Protein AF-A0A846ASU7-F1 (afdb_monomer_lite)

Foldseek 3Di:
DDDPPLDFDDDDDQDPLDPDDRDDPVVLCVDPLVVVVQVVLCVVLVQAALLHRVDRADDGDWDASACSQPVRDDRPRRIGGHHPVVNVVVVVVCCVVVDDPDDDPVVPPPDPCPPPPPDPPQDPVRVVVVVVVVVVSVVVSPCVCVVPVVVVVVVVVVVVVVVVVVVVVVD

Secondary structure (DSSP, 8-state):
----------S-S----TTS----HHHHHHSHHHHHHHHHHHHHTTTB-SSSTT-B--S--EEES--TTTTSPPBTTTEEE--HHHHHHHHHHHHHHH--S---GGGGSS---TT--------HHHHHHHHHHHHHHHHHTSTHHHH-HHHHHHHHHHHHHHHHHHHHTT-

pLDDT: mean 73.49, std 20.35, range [27.97, 96.12]

Sequence (171 aa):
MTTAKIIIYFLDRPVEIQGKPKVNYHTYIQSPEWKAKGKIFKKKVGNRCQVFPWIKLKTYAVHHCTYKNLGSEKWNIDCIVLSKTAHAIVHSWLVGSIYPIGVSEQDKKGRNTKFSLARPQMSKIQSIYTKFLSIIYVVYNHPIWYKYPNLFQRVFHFYARLVGLFLYLLR

Structure (mmCIF, N/CA/C/O backbone):
data_AF-A0A846ASU7-F1
#
_entry.id   AF-A0A846ASU7-F1
#
loop_
_atom_site.group_PDB
_atom_site.id
_atom_site.type_symbol
_atom_site.label_atom_id
_atom_site.label_alt_id
_atom_site.label_comp_id
_atom_site.label_asym_id
_atom_site.label_entity_id
_atom_site.label_seq_id
_atom_site.pdbx_PDB_ins_code
_atom_site.Cartn_x
_atom_site.Cartn_y
_atom_site.Cartn_z
_atom_site.occupancy
_atom_site.B_iso_or_equiv
_atom_site.auth_seq_id
_atom_site.auth_comp_id
_atom_site.auth_asym_id
_atom_site.auth_atom_id
_atom_site.pdbx_PDB_model_num
ATOM 1 N N . MET A 1 1 ? 17.898 -18.255 8.047 1.00 31.53 1 MET A N 1
ATOM 2 C CA . MET A 1 1 ? 16.750 -17.362 8.342 1.00 31.53 1 MET A CA 1
ATOM 3 C C . MET A 1 1 ? 16.949 -16.052 7.599 1.00 31.53 1 MET A C 1
ATOM 5 O O . MET A 1 1 ? 17.922 -15.365 7.869 1.00 31.53 1 MET A O 1
ATOM 9 N N . THR A 1 2 ? 16.090 -15.730 6.634 1.00 29.28 2 THR A N 1
ATOM 10 C CA . THR A 1 2 ? 16.271 -14.578 5.734 1.00 29.28 2 THR A CA 1
ATOM 11 C C . THR A 1 2 ? 15.599 -13.325 6.297 1.00 29.28 2 THR A C 1
ATOM 13 O O . THR A 1 2 ? 14.378 -13.274 6.426 1.00 29.28 2 THR A O 1
ATOM 16 N N . THR A 1 3 ? 16.383 -12.297 6.622 1.00 27.97 3 THR A N 1
ATOM 17 C CA . THR A 1 3 ? 15.871 -10.972 6.996 1.00 27.97 3 THR A CA 1
ATOM 18 C C . THR A 1 3 ? 15.259 -10.278 5.780 1.00 27.97 3 THR A C 1
ATOM 20 O O . THR A 1 3 ? 15.926 -10.062 4.767 1.00 27.97 3 THR A O 1
ATOM 23 N N . ALA A 1 4 ? 13.981 -9.905 5.875 1.00 29.47 4 ALA A N 1
ATOM 24 C CA . ALA A 1 4 ? 13.270 -9.199 4.813 1.00 29.47 4 ALA A CA 1
ATOM 25 C C . ALA A 1 4 ? 13.756 -7.741 4.702 1.00 29.47 4 ALA A C 1
ATOM 27 O O . ALA A 1 4 ? 13.188 -6.829 5.301 1.00 29.47 4 ALA A O 1
ATOM 28 N N . LYS A 1 5 ? 14.822 -7.514 3.925 1.00 33.03 5 LYS A N 1
ATOM 29 C CA . LYS A 1 5 ? 15.284 -6.170 3.555 1.00 33.03 5 LYS A CA 1
ATOM 30 C C . LYS A 1 5 ? 14.259 -5.508 2.626 1.00 33.03 5 LYS A C 1
ATOM 32 O O . LYS A 1 5 ? 14.294 -5.715 1.414 1.00 33.03 5 LYS A O 1
ATOM 37 N N . ILE A 1 6 ? 13.367 -4.690 3.184 1.00 33.94 6 ILE A N 1
ATOM 38 C CA . ILE A 1 6 ? 12.503 -3.793 2.403 1.00 33.94 6 ILE A CA 1
ATOM 39 C C . ILE A 1 6 ? 13.369 -2.631 1.901 1.00 33.94 6 ILE A C 1
ATOM 41 O O . ILE A 1 6 ? 13.517 -1.613 2.572 1.00 33.94 6 ILE A O 1
ATOM 45 N N . ILE A 1 7 ? 13.979 -2.804 0.726 1.00 39.31 7 ILE A N 1
ATOM 46 C CA . ILE A 1 7 ? 14.685 -1.730 0.018 1.00 39.31 7 ILE A CA 1
ATOM 47 C C . ILE A 1 7 ? 13.717 -1.127 -1.001 1.00 39.31 7 ILE A C 1
ATOM 49 O O . ILE A 1 7 ? 13.379 -1.767 -2.000 1.00 39.31 7 ILE A O 1
ATOM 53 N N . ILE A 1 8 ? 13.257 0.093 -0.727 1.00 42.00 8 ILE A N 1
ATOM 54 C CA . ILE A 1 8 ? 12.342 0.838 -1.596 1.00 42.00 8 ILE A CA 1
ATOM 55 C C . ILE A 1 8 ? 13.178 1.621 -2.617 1.00 42.00 8 ILE A C 1
ATOM 57 O O . ILE A 1 8 ? 13.993 2.457 -2.237 1.00 42.00 8 ILE A O 1
ATOM 61 N N . TYR A 1 9 ? 12.965 1.356 -3.906 1.00 37.34 9 TYR A N 1
ATOM 62 C CA . TYR A 1 9 ? 13.618 2.038 -5.032 1.00 37.34 9 TYR A CA 1
ATOM 63 C C . TYR A 1 9 ? 12.542 2.590 -5.971 1.00 37.34 9 TYR A C 1
ATOM 65 O O . TYR A 1 9 ? 11.934 1.762 -6.634 1.00 37.34 9 TYR A O 1
ATOM 73 N N . PHE A 1 10 ? 12.326 3.910 -6.064 1.00 46.78 10 PHE A N 1
ATOM 74 C CA . PHE A 1 10 ? 11.516 4.599 -7.100 1.00 46.78 10 PHE A CA 1
ATOM 75 C C . PHE A 1 10 ? 11.943 6.082 -7.175 1.00 46.78 10 PHE A C 1
ATOM 77 O O . PHE A 1 10 ? 12.286 6.636 -6.136 1.00 46.78 10 PHE A O 1
ATOM 84 N N . LEU A 1 11 ? 11.970 6.808 -8.301 1.00 44.66 11 LEU A N 1
ATOM 85 C CA . LEU A 1 11 ? 11.557 6.562 -9.701 1.00 44.66 11 LEU A CA 1
ATOM 86 C C . LEU A 1 11 ? 12.810 6.558 -10.647 1.00 44.66 11 LEU A C 1
ATOM 88 O O . LEU A 1 11 ? 13.922 6.428 -10.145 1.00 44.66 11 LEU A O 1
ATOM 92 N N . ASP A 1 12 ? 12.800 6.646 -11.990 1.00 37.34 12 ASP A N 1
ATOM 93 C CA . ASP A 1 12 ? 11.712 6.737 -12.999 1.00 37.34 12 ASP A CA 1
ATOM 94 C C . ASP A 1 12 ? 12.059 6.072 -14.363 1.00 37.34 12 ASP A C 1
ATOM 96 O O . ASP A 1 12 ? 11.429 6.329 -15.385 1.00 37.34 12 ASP A O 1
ATOM 100 N N . ARG A 1 13 ? 13.112 5.240 -14.432 1.00 42.66 13 ARG A N 1
ATOM 101 C CA . ARG A 1 13 ? 13.546 4.598 -15.694 1.00 42.66 13 ARG A CA 1
ATOM 102 C C . ARG A 1 13 ? 12.652 3.407 -16.076 1.00 42.66 13 ARG A C 1
ATOM 104 O O . ARG A 1 13 ? 12.163 2.722 -15.174 1.00 42.66 13 ARG A O 1
ATOM 111 N N . PRO A 1 14 ? 12.499 3.081 -17.381 1.00 43.94 14 PRO A N 1
ATOM 112 C CA . PRO A 1 14 ? 11.902 1.814 -17.792 1.00 43.94 14 PRO A CA 1
ATOM 113 C C . PRO A 1 14 ? 12.693 0.670 -17.154 1.00 43.94 14 PRO A C 1
ATOM 115 O O . PRO A 1 14 ? 13.895 0.532 -17.383 1.00 43.94 14 PRO A O 1
ATOM 118 N N . VAL A 1 15 ? 12.028 -0.127 -16.317 1.00 50.88 15 VAL A N 1
ATOM 119 C CA . VAL A 1 15 ? 12.672 -1.243 -15.624 1.00 50.88 15 VAL A CA 1
ATOM 120 C C . VAL A 1 15 ? 12.954 -2.331 -16.655 1.00 50.88 15 VAL A C 1
ATOM 122 O O . VAL A 1 15 ? 12.049 -3.049 -17.077 1.00 50.88 15 VAL A O 1
ATOM 125 N N . GLU A 1 16 ? 14.215 -2.458 -17.065 1.00 48.78 16 GLU A N 1
ATOM 126 C CA . GLU A 1 16 ? 14.682 -3.627 -17.807 1.00 48.78 16 GLU A CA 1
ATOM 127 C C . GLU A 1 16 ? 14.701 -4.842 -16.883 1.00 48.78 16 GLU A C 1
ATOM 129 O O . GLU A 1 16 ? 15.681 -5.154 -16.208 1.00 48.78 16 GLU A O 1
ATOM 134 N N . ILE A 1 17 ? 13.563 -5.532 -16.851 1.00 55.25 17 ILE A N 1
ATOM 135 C CA . ILE A 1 17 ? 13.450 -6.866 -16.281 1.00 55.25 17 ILE A CA 1
ATOM 136 C C . ILE A 1 17 ? 14.119 -7.815 -17.280 1.00 55.25 17 ILE A C 1
ATOM 138 O O . ILE A 1 17 ? 13.533 -8.142 -18.313 1.00 55.25 17 ILE A O 1
ATOM 142 N N . GLN A 1 18 ? 15.358 -8.226 -16.993 1.00 47.41 18 GLN A N 1
ATOM 143 C CA . GLN A 1 18 ? 16.104 -9.166 -17.837 1.00 47.41 18 GLN A CA 1
ATOM 144 C C . GLN A 1 18 ? 15.243 -10.400 -18.159 1.00 47.41 18 GLN A C 1
ATOM 146 O O . GLN A 1 18 ? 14.720 -11.056 -17.259 1.00 47.41 18 GLN A O 1
ATOM 151 N N . GLY A 1 19 ? 15.069 -10.690 -19.452 1.00 59.88 19 GLY A N 1
ATOM 152 C CA . GLY A 1 19 ? 14.313 -11.851 -19.932 1.00 59.88 19 GLY A CA 1
ATOM 153 C C . GLY A 1 19 ? 12.783 -11.715 -19.976 1.00 59.88 19 GLY A C 1
ATOM 154 O O . GLY A 1 19 ? 12.122 -12.697 -20.300 1.00 59.88 19 GLY A O 1
ATOM 155 N N . LYS A 1 20 ? 12.190 -10.542 -19.695 1.00 59.62 20 LYS A N 1
ATOM 156 C CA . LYS A 1 20 ? 10.753 -10.292 -19.943 1.00 59.62 20 LYS A CA 1
ATOM 157 C C . LYS A 1 20 ? 10.533 -9.199 -20.997 1.00 59.62 20 LYS A C 1
ATOM 159 O O . LYS A 1 20 ? 11.301 -8.238 -21.034 1.00 59.62 20 LYS A O 1
ATOM 164 N N . PRO A 1 21 ? 9.473 -9.291 -21.827 1.00 65.56 21 PRO A N 1
ATOM 165 C CA . PRO A 1 21 ? 9.093 -8.193 -22.712 1.00 65.56 21 PRO A CA 1
ATOM 166 C C . PRO A 1 21 ? 8.812 -6.925 -21.891 1.00 65.56 21 PRO A C 1
ATOM 168 O O . PRO A 1 21 ? 8.194 -6.990 -20.826 1.00 65.56 21 PRO A O 1
ATOM 171 N N . LYS A 1 22 ? 9.270 -5.765 -22.383 1.00 74.06 22 LYS A N 1
ATOM 172 C CA . LYS A 1 22 ? 9.091 -4.463 -21.719 1.00 74.06 22 LYS A CA 1
ATOM 173 C C . LYS A 1 22 ? 7.605 -4.096 -21.645 1.00 74.06 22 LYS A C 1
ATOM 175 O O . LYS A 1 22 ? 7.045 -3.529 -22.579 1.00 74.06 22 LYS A O 1
ATOM 180 N N . VAL A 1 23 ? 6.975 -4.390 -20.511 1.00 80.69 23 VAL A N 1
ATOM 181 C CA . VAL A 1 23 ? 5.609 -3.950 -20.205 1.00 80.69 23 VAL A CA 1
ATOM 182 C C . VAL A 1 23 ? 5.605 -2.429 -20.034 1.00 80.69 23 VAL A C 1
ATOM 184 O O . VAL A 1 23 ? 6.242 -1.901 -19.123 1.00 80.69 23 VAL A O 1
ATOM 187 N N . ASN A 1 24 ? 4.874 -1.710 -20.891 1.00 87.81 24 ASN A N 1
ATOM 188 C CA . ASN A 1 24 ? 4.666 -0.273 -20.712 1.00 87.81 24 ASN A CA 1
ATOM 189 C C . ASN A 1 24 ? 3.823 -0.036 -19.449 1.00 87.81 24 ASN A C 1
ATOM 191 O O . ASN A 1 24 ? 2.643 -0.386 -19.411 1.00 87.81 24 ASN A O 1
ATOM 195 N N . TYR A 1 25 ? 4.430 0.575 -18.429 1.00 86.50 25 TYR A N 1
ATOM 196 C CA . TYR A 1 25 ? 3.795 0.819 -17.134 1.00 86.50 25 TYR A CA 1
ATOM 197 C C . TYR A 1 25 ? 2.469 1.584 -17.244 1.00 86.50 25 TYR A C 1
ATOM 199 O O . TYR A 1 25 ? 1.481 1.168 -16.643 1.00 86.50 25 TYR A O 1
ATOM 207 N N . HIS A 1 26 ? 2.416 2.659 -18.037 1.00 89.19 26 HIS A N 1
ATOM 208 C CA . HIS A 1 26 ? 1.223 3.500 -18.157 1.00 89.19 26 HIS A CA 1
ATOM 209 C C . HIS A 1 26 ? 0.060 2.757 -18.820 1.00 89.19 26 HIS A C 1
ATOM 211 O O . HIS A 1 26 ? -1.067 2.818 -18.326 1.00 89.19 26 HIS A O 1
ATOM 217 N N . THR A 1 27 ? 0.334 2.001 -19.885 1.00 91.38 27 THR A N 1
ATOM 218 C CA . THR A 1 27 ? -0.658 1.127 -20.530 1.00 91.38 27 THR A CA 1
ATOM 219 C C . THR A 1 27 ? -1.121 0.028 -19.571 1.00 91.38 27 THR A C 1
ATOM 221 O O . THR A 1 27 ? -2.316 -0.240 -19.438 1.00 91.38 27 THR A O 1
ATOM 224 N N . TYR A 1 28 ? -0.182 -0.580 -18.844 1.00 92.50 28 TYR A N 1
ATOM 225 C CA . TYR A 1 28 ? -0.453 -1.685 -17.937 1.00 92.50 28 TYR A CA 1
ATOM 226 C C . TYR A 1 28 ? -1.331 -1.289 -16.742 1.00 92.50 28 TYR A C 1
ATOM 228 O O . TYR A 1 28 ? -2.330 -1.961 -16.487 1.00 92.50 28 TYR A O 1
ATOM 236 N N . ILE A 1 29 ? -1.067 -0.168 -16.060 1.00 92.62 29 ILE A N 1
ATOM 237 C CA . ILE A 1 29 ? -1.922 0.281 -14.941 1.00 92.62 29 ILE A CA 1
ATOM 238 C C . ILE A 1 29 ? -3.330 0.715 -15.380 1.00 92.62 29 ILE A C 1
ATOM 240 O O . ILE A 1 29 ? -4.236 0.827 -14.553 1.00 92.62 29 ILE A O 1
ATOM 244 N N . GLN A 1 30 ? -3.542 0.954 -16.675 1.00 93.38 30 GLN A N 1
ATOM 245 C CA . GLN A 1 30 ? -4.860 1.233 -17.247 1.00 93.38 30 GLN A CA 1
ATOM 246 C C . GLN A 1 30 ? -5.586 -0.042 -17.717 1.00 93.38 30 GLN A C 1
ATOM 248 O O . GLN A 1 30 ? -6.802 -0.003 -17.940 1.00 93.38 30 GLN A O 1
ATOM 253 N N . SER A 1 31 ? -4.881 -1.172 -17.817 1.00 94.50 31 SER A N 1
ATOM 254 C CA . SER A 1 31 ? -5.401 -2.436 -18.346 1.00 94.50 31 SER A CA 1
ATOM 255 C C . SER A 1 31 ? -6.533 -3.048 -17.496 1.00 94.50 31 SER A C 1
ATOM 257 O O . SER A 1 31 ? -6.628 -2.802 -16.284 1.00 94.50 31 SER A O 1
ATOM 259 N N . PRO A 1 32 ? -7.400 -3.892 -18.093 1.00 96.12 32 PRO A N 1
ATOM 260 C CA . PRO A 1 32 ? -8.359 -4.706 -17.343 1.00 96.12 32 PRO A CA 1
ATOM 261 C C . PRO A 1 32 ? -7.684 -5.663 -16.350 1.00 96.12 32 PRO A C 1
ATOM 263 O O . PRO A 1 32 ? -8.210 -5.872 -15.256 1.00 96.12 32 PRO A O 1
ATOM 266 N N . GLU A 1 33 ? -6.508 -6.196 -16.700 1.00 95.44 33 GLU A N 1
ATOM 267 C CA . GLU A 1 33 ? -5.735 -7.126 -15.870 1.00 95.44 33 GLU A CA 1
ATOM 268 C C . GLU A 1 33 ? -5.333 -6.479 -14.538 1.00 95.44 33 GLU A C 1
ATOM 270 O O . GLU A 1 33 ? -5.668 -6.994 -13.468 1.00 95.44 33 GLU A O 1
ATOM 275 N N . TRP A 1 34 ? -4.711 -5.295 -14.584 1.00 95.31 34 TRP A N 1
ATOM 276 C CA . TRP A 1 34 ? -4.336 -4.561 -13.375 1.00 95.31 34 TRP A CA 1
ATOM 277 C C . TRP A 1 34 ? -5.558 -4.189 -12.525 1.00 95.31 34 TRP A C 1
ATOM 279 O O . TRP A 1 34 ? -5.548 -4.341 -11.300 1.00 95.31 34 TRP A O 1
ATOM 289 N N . LYS A 1 35 ? -6.662 -3.774 -13.161 1.00 94.75 35 LYS A N 1
ATOM 290 C CA . LYS A 1 35 ? -7.931 -3.481 -12.469 1.00 94.75 35 LYS A CA 1
ATOM 291 C C . LYS A 1 35 ? -8.494 -4.719 -11.754 1.00 94.75 35 LYS A C 1
ATOM 293 O O . LYS A 1 35 ? -9.019 -4.588 -10.645 1.00 94.75 35 LYS A O 1
ATOM 298 N N . ALA A 1 36 ? -8.371 -5.913 -12.335 1.00 95.38 36 ALA A N 1
ATOM 299 C CA . ALA A 1 36 ? -8.765 -7.172 -11.701 1.00 95.38 36 ALA A CA 1
ATOM 300 C C . ALA A 1 36 ? -7.818 -7.560 -10.548 1.00 95.38 36 ALA A C 1
ATOM 302 O O . ALA A 1 36 ? -8.277 -7.812 -9.430 1.00 95.38 36 ALA A O 1
ATOM 303 N N . LYS A 1 37 ? -6.501 -7.514 -10.779 1.00 95.44 37 LYS A N 1
ATOM 304 C CA . LYS A 1 37 ? -5.448 -7.777 -9.781 1.00 95.44 37 LYS A CA 1
ATOM 305 C C . LYS A 1 37 ? -5.598 -6.865 -8.553 1.00 95.44 37 LYS A C 1
ATOM 307 O O . LYS A 1 37 ? -5.615 -7.339 -7.415 1.00 95.44 37 LYS A O 1
ATOM 312 N N . GLY A 1 38 ? -5.868 -5.576 -8.769 1.00 94.50 38 GLY A N 1
ATOM 313 C CA . GLY A 1 38 ? -6.132 -4.608 -7.705 1.00 94.50 38 GLY A CA 1
ATOM 314 C C . GLY A 1 38 ? -7.409 -4.886 -6.898 1.00 94.50 38 GLY A C 1
ATOM 315 O O . GLY A 1 38 ? -7.399 -4.734 -5.674 1.00 94.50 38 GLY A O 1
ATOM 316 N N . LYS A 1 39 ? -8.493 -5.363 -7.533 1.00 95.19 39 LYS A N 1
ATOM 317 C CA . LYS A 1 39 ? -9.697 -5.841 -6.819 1.00 95.19 39 LYS A CA 1
ATOM 318 C C . LYS A 1 39 ? -9.378 -7.047 -5.927 1.00 95.19 39 LYS A C 1
ATOM 320 O O . LYS A 1 39 ? -9.827 -7.082 -4.782 1.00 95.19 39 LYS A O 1
ATOM 325 N N . ILE A 1 40 ? -8.574 -7.999 -6.412 1.00 95.94 40 ILE A N 1
ATOM 326 C CA . ILE A 1 40 ? -8.144 -9.175 -5.636 1.00 95.94 40 ILE A CA 1
ATOM 327 C C . ILE A 1 40 ? -7.329 -8.743 -4.410 1.00 95.94 40 ILE A C 1
ATOM 329 O O . ILE A 1 40 ? -7.642 -9.160 -3.294 1.00 95.94 40 ILE A O 1
ATOM 333 N N . PHE A 1 41 ? -6.333 -7.868 -4.580 1.00 95.69 41 PHE A N 1
ATOM 334 C CA . PHE A 1 41 ? -5.519 -7.366 -3.466 1.00 95.69 41 PHE A CA 1
ATOM 335 C C . PHE A 1 41 ? -6.375 -6.624 -2.428 1.00 95.69 41 PHE A C 1
ATOM 337 O O . PHE A 1 41 ? -6.239 -6.869 -1.230 1.00 95.69 41 PHE A O 1
ATOM 344 N N . LYS A 1 42 ? -7.325 -5.790 -2.876 1.00 94.56 42 LYS A N 1
ATOM 345 C CA . LYS A 1 42 ? -8.282 -5.091 -2.004 1.00 94.56 42 LYS A CA 1
ATOM 346 C C . LYS A 1 42 ? -9.181 -6.063 -1.221 1.00 94.56 42 LYS A C 1
ATOM 348 O O . LYS A 1 42 ? -9.424 -5.841 -0.034 1.00 94.56 42 LYS A O 1
ATOM 353 N N . LYS A 1 43 ? -9.640 -7.157 -1.849 1.00 95.19 43 LYS A N 1
ATOM 354 C CA . LYS A 1 43 ? -10.431 -8.211 -1.186 1.00 95.19 43 LYS A CA 1
ATOM 355 C C . LYS A 1 43 ? -9.612 -8.945 -0.116 1.00 95.19 43 LYS A C 1
ATOM 357 O O . LYS A 1 43 ? -10.132 -9.151 0.976 1.00 95.19 43 LYS A O 1
ATOM 362 N N . LYS A 1 44 ? -8.334 -9.259 -0.382 1.00 95.31 44 LYS A N 1
ATOM 363 C CA . LYS A 1 44 ? -7.423 -9.907 0.589 1.00 95.31 44 LYS A CA 1
ATOM 364 C C . LYS A 1 44 ? -7.246 -9.113 1.890 1.00 95.31 44 LYS A C 1
ATOM 366 O O . LYS A 1 44 ? -7.075 -9.718 2.938 1.00 95.31 44 LYS A O 1
ATOM 371 N N . VAL A 1 45 ? -7.333 -7.782 1.839 1.00 94.25 45 VAL A N 1
ATOM 372 C CA . VAL A 1 45 ? -7.224 -6.892 3.017 1.00 94.25 45 VAL A CA 1
ATOM 373 C C . VAL A 1 45 ? -8.586 -6.442 3.571 1.00 94.25 45 VAL A C 1
ATOM 375 O O . VAL A 1 45 ? -8.689 -5.410 4.234 1.00 94.25 45 VAL A O 1
ATOM 378 N N . GLY A 1 46 ? -9.672 -7.156 3.252 1.00 95.69 46 GLY A N 1
ATOM 379 C CA . GLY A 1 46 ? -11.012 -6.846 3.765 1.00 95.69 46 GLY A CA 1
ATOM 380 C C . GLY A 1 46 ? -11.547 -5.468 3.351 1.00 95.69 46 GLY A C 1
ATOM 381 O O . GLY A 1 46 ? -12.331 -4.865 4.082 1.00 95.69 46 GLY A O 1
ATOM 382 N N . ASN A 1 47 ? -11.115 -4.941 2.198 1.00 95.88 47 ASN A N 1
ATOM 383 C CA . ASN A 1 47 ? -11.413 -3.583 1.721 1.00 95.88 47 ASN A CA 1
ATOM 384 C C . ASN A 1 47 ? -10.971 -2.448 2.671 1.00 95.88 47 ASN A C 1
ATOM 386 O O . ASN A 1 47 ? -11.551 -1.358 2.642 1.00 95.88 47 ASN A O 1
ATOM 390 N N . ARG A 1 48 ? -9.943 -2.674 3.495 1.00 95.38 48 ARG A N 1
ATOM 391 C CA . ARG A 1 48 ? -9.386 -1.691 4.438 1.00 95.38 48 ARG A CA 1
ATOM 392 C C . ARG A 1 48 ? -7.982 -1.252 4.029 1.00 95.38 48 ARG A C 1
ATOM 394 O O . ARG A 1 48 ? -7.273 -1.968 3.329 1.00 95.38 48 ARG A O 1
ATOM 401 N N . CYS A 1 49 ? -7.596 -0.048 4.443 1.00 95.06 49 CYS A N 1
ATOM 402 C CA . CYS A 1 49 ? -6.231 0.440 4.275 1.00 95.06 49 CYS A CA 1
ATOM 403 C C . CYS A 1 49 ? -5.282 -0.407 5.131 1.00 95.06 49 CYS A C 1
ATOM 405 O O . CYS A 1 49 ? -5.485 -0.489 6.339 1.00 95.06 49 CYS A O 1
ATOM 407 N N . GLN A 1 50 ? -4.224 -0.971 4.543 1.00 93.12 50 GLN A N 1
ATOM 408 C CA . GLN A 1 50 ? -3.206 -1.694 5.315 1.00 93.12 50 GLN A CA 1
ATOM 409 C C . GLN A 1 50 ? -2.477 -0.783 6.307 1.00 93.12 50 GLN A C 1
ATOM 411 O O . GLN A 1 50 ? -2.039 -1.258 7.345 1.00 93.12 50 GLN A O 1
ATOM 416 N N . VAL A 1 51 ? -2.382 0.519 6.004 1.00 90.44 51 VAL A N 1
ATOM 417 C CA . VAL A 1 51 ? -1.713 1.497 6.874 1.00 90.44 51 VAL A CA 1
ATOM 418 C C . VAL A 1 51 ? -2.610 2.043 7.990 1.00 90.44 51 VAL A C 1
ATOM 420 O O . VAL A 1 51 ? -2.142 2.394 9.067 1.00 90.44 51 VAL A O 1
ATOM 423 N N . PHE A 1 52 ? -3.919 2.098 7.749 1.00 89.88 52 PHE A N 1
ATOM 424 C CA . PHE A 1 52 ? -4.906 2.626 8.693 1.00 89.88 52 PHE A CA 1
ATOM 425 C C . PHE A 1 52 ? -6.125 1.690 8.715 1.00 89.88 52 PHE A C 1
ATOM 427 O O . PHE A 1 52 ? -7.124 1.994 8.055 1.00 89.88 52 PHE A O 1
ATOM 434 N N . PRO A 1 53 ? -6.074 0.542 9.422 1.00 89.88 53 PRO A N 1
ATOM 435 C CA . PRO A 1 53 ? -7.071 -0.529 9.296 1.00 89.88 53 PRO A CA 1
ATOM 436 C C . PRO A 1 53 ? -8.525 -0.105 9.551 1.00 89.88 53 PRO A C 1
ATOM 438 O O . PRO A 1 53 ? -9.456 -0.692 8.995 1.00 89.88 53 PRO A O 1
ATOM 441 N N . TRP A 1 54 ? -8.753 0.949 10.337 1.00 92.62 54 TRP A N 1
ATOM 442 C CA . TRP A 1 54 ? -10.082 1.527 10.559 1.00 92.62 54 TRP A CA 1
ATOM 443 C C . TRP A 1 54 ? -10.699 2.150 9.291 1.00 92.62 54 TRP A C 1
ATOM 445 O O . TRP A 1 54 ? -11.921 2.126 9.136 1.00 92.62 54 TRP A O 1
ATOM 455 N N . ILE A 1 55 ? -9.886 2.628 8.341 1.00 92.06 55 ILE A N 1
ATOM 456 C CA . ILE A 1 55 ? -10.341 3.288 7.110 1.00 92.06 55 ILE A CA 1
ATOM 457 C C . ILE A 1 55 ? -10.776 2.252 6.060 1.00 92.06 55 ILE A C 1
ATOM 459 O O . ILE A 1 55 ? -9.950 1.566 5.450 1.00 92.06 55 ILE A O 1
ATOM 463 N N . LYS A 1 56 ? -12.087 2.198 5.786 1.00 94.88 56 LYS A N 1
ATOM 464 C CA . LYS A 1 56 ? -12.657 1.490 4.626 1.00 94.88 56 LYS A CA 1
ATOM 465 C C . LYS A 1 56 ? -12.306 2.217 3.323 1.00 94.88 56 LYS A C 1
ATOM 467 O O . LYS A 1 56 ? -12.411 3.439 3.220 1.00 94.88 56 LYS A O 1
ATOM 472 N N . LEU A 1 57 ? -11.930 1.457 2.302 1.00 92.38 57 LEU A N 1
ATOM 473 C CA . LEU A 1 57 ? -11.468 1.979 1.020 1.00 92.38 57 LEU A CA 1
ATOM 474 C C . LEU A 1 57 ? -12.622 2.130 0.027 1.00 92.38 57 LEU A C 1
ATOM 476 O O . LEU A 1 57 ? -13.138 1.136 -0.486 1.00 92.38 57 LEU A O 1
ATOM 480 N N . LYS A 1 58 ? -12.988 3.377 -0.292 1.00 85.88 58 LYS A N 1
ATOM 481 C CA . LYS A 1 58 ? -13.962 3.683 -1.352 1.00 85.88 58 LYS A CA 1
ATOM 482 C C . LYS A 1 58 ? -13.339 3.453 -2.738 1.00 85.88 58 LYS A C 1
ATOM 484 O O . LYS A 1 58 ? -13.699 2.499 -3.424 1.00 85.88 58 LYS A O 1
ATOM 489 N N . THR A 1 59 ? -12.348 4.263 -3.108 1.00 79.25 59 THR A N 1
ATOM 490 C CA . THR A 1 59 ? -11.658 4.213 -4.409 1.00 79.25 59 THR A CA 1
ATOM 491 C C . THR A 1 59 ? -10.452 3.262 -4.422 1.00 79.25 59 THR A C 1
ATOM 493 O O . THR A 1 59 ? -10.052 2.717 -3.391 1.00 79.25 59 THR A O 1
ATOM 496 N N . TYR A 1 60 ? -9.902 3.015 -5.615 1.00 67.88 60 TYR A N 1
ATOM 497 C CA . TYR A 1 60 ? -8.737 2.155 -5.830 1.00 67.88 60 TYR A CA 1
ATOM 498 C C . TYR A 1 60 ? -7.436 2.905 -5.512 1.00 67.88 60 TYR A C 1
ATOM 500 O O . TYR A 1 60 ? -7.173 3.954 -6.093 1.00 67.88 60 TYR A O 1
ATOM 508 N N . ALA A 1 61 ? -6.614 2.350 -4.624 1.00 80.00 61 ALA A N 1
ATOM 509 C CA . ALA A 1 61 ? -5.244 2.799 -4.383 1.00 80.00 61 ALA A CA 1
ATOM 510 C C . ALA A 1 61 ? -4.386 1.598 -3.954 1.00 80.00 61 ALA A C 1
ATOM 512 O O . ALA A 1 61 ? -4.103 1.383 -2.775 1.00 80.00 61 ALA A O 1
ATOM 513 N N . VAL A 1 62 ? -4.015 0.777 -4.938 1.00 94.44 62 VAL A N 1
ATOM 514 C CA . VAL A 1 62 ? -2.884 -0.145 -4.797 1.00 94.44 62 VAL A CA 1
ATOM 515 C C . VAL A 1 62 ? -1.632 0.658 -5.119 1.00 94.44 62 VAL A C 1
ATOM 517 O O . VAL A 1 62 ? -1.520 1.213 -6.209 1.00 94.44 62 VAL A O 1
ATOM 520 N N . HIS A 1 63 ? -0.727 0.745 -4.155 1.00 93.56 63 HIS A N 1
ATOM 521 C CA . HIS A 1 63 ? 0.569 1.383 -4.297 1.00 93.56 63 HIS A CA 1
ATOM 522 C C . HIS A 1 63 ? 1.620 0.314 -4.597 1.00 93.56 63 HIS A C 1
ATOM 524 O O . HIS A 1 63 ? 1.709 -0.687 -3.881 1.00 93.56 63 HIS A O 1
ATOM 530 N N . HIS A 1 64 ? 2.412 0.530 -5.643 1.00 92.62 64 HIS A N 1
ATOM 531 C CA . HIS A 1 64 ? 3.561 -0.310 -5.955 1.00 92.62 64 HIS A CA 1
ATOM 532 C C 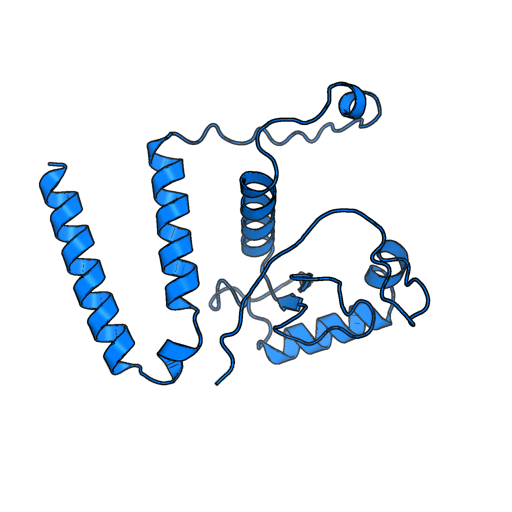. HIS A 1 64 ? 4.750 0.087 -5.067 1.00 92.62 64 HIS A C 1
ATOM 534 O O . HIS A 1 64 ? 5.270 1.193 -5.191 1.00 92.62 64 HIS A O 1
ATOM 540 N N . CYS A 1 65 ? 5.207 -0.826 -4.211 1.00 87.56 65 CYS A N 1
ATOM 541 C CA . CYS A 1 65 ? 6.426 -0.669 -3.411 1.00 87.56 65 CYS A CA 1
ATOM 542 C C . CYS A 1 65 ? 7.691 -0.896 -4.251 1.00 87.56 65 CYS A C 1
ATOM 544 O O . CYS A 1 65 ? 8.738 -0.302 -3.998 1.00 87.56 65 CYS A O 1
ATOM 546 N N . THR A 1 66 ? 7.606 -1.785 -5.243 1.00 85.19 66 THR A N 1
ATOM 547 C CA . THR A 1 66 ? 8.656 -2.026 -6.234 1.00 85.19 66 THR A CA 1
ATOM 548 C C . THR A 1 66 ? 8.043 -2.585 -7.518 1.00 85.19 66 THR A C 1
ATOM 550 O O . THR A 1 66 ? 6.987 -3.210 -7.485 1.00 85.19 66 THR A O 1
ATOM 553 N N . TYR A 1 67 ? 8.670 -2.305 -8.663 1.00 86.50 67 TYR A N 1
ATOM 554 C CA . TYR A 1 67 ? 8.151 -2.659 -9.991 1.00 86.50 67 TYR A CA 1
ATOM 555 C C . TYR A 1 67 ? 9.069 -3.707 -10.661 1.00 86.50 67 TYR A C 1
ATOM 557 O O . TYR A 1 67 ? 8.981 -3.947 -11.862 1.00 86.50 67 TYR A O 1
ATOM 565 N N . LYS A 1 68 ? 9.954 -4.362 -9.886 1.00 85.94 68 LYS A N 1
ATOM 566 C CA . LYS A 1 68 ? 10.830 -5.458 -10.354 1.00 85.94 68 LYS A CA 1
ATOM 567 C C . LYS A 1 68 ? 10.052 -6.617 -10.986 1.00 85.94 68 LYS A C 1
ATOM 569 O O . LYS A 1 68 ? 10.574 -7.306 -11.853 1.00 85.94 68 LYS A O 1
ATOM 574 N N . ASN A 1 69 ? 8.813 -6.821 -10.540 1.00 89.44 69 ASN A N 1
ATOM 575 C CA . ASN A 1 69 ? 7.912 -7.875 -10.994 1.00 89.44 69 ASN A CA 1
ATOM 576 C C . ASN A 1 69 ? 6.696 -7.304 -11.747 1.00 89.44 69 ASN A C 1
ATOM 578 O O . ASN A 1 69 ? 5.604 -7.841 -11.598 1.00 89.44 69 ASN A O 1
ATOM 582 N N . LEU A 1 70 ? 6.841 -6.216 -12.516 1.00 89.75 70 LEU A N 1
ATOM 583 C CA . LEU A 1 70 ? 5.717 -5.617 -13.251 1.00 89.75 70 LEU A CA 1
ATOM 584 C C . LEU A 1 70 ? 5.035 -6.651 -14.177 1.00 89.75 70 LEU A C 1
ATOM 586 O O . LEU A 1 70 ? 5.707 -7.444 -14.838 1.00 89.75 70 LEU A O 1
ATOM 590 N N . GLY A 1 71 ? 3.700 -6.694 -14.162 1.00 90.62 71 GLY A N 1
ATOM 591 C CA . GLY A 1 71 ? 2.875 -7.748 -14.772 1.00 90.62 71 GLY A CA 1
ATOM 592 C C . GLY A 1 71 ? 2.744 -9.030 -13.930 1.00 90.62 71 GLY A C 1
ATOM 593 O O . GLY A 1 71 ? 1.833 -9.828 -14.131 1.00 90.62 71 GLY A O 1
ATOM 594 N N . SER A 1 72 ? 3.615 -9.254 -12.946 1.00 93.50 72 SER A N 1
ATOM 595 C CA . SER A 1 72 ? 3.695 -10.478 -12.128 1.00 93.50 72 SER A CA 1
ATOM 596 C C . SER A 1 72 ? 3.795 -10.179 -10.621 1.00 93.50 72 SER A C 1
ATOM 598 O O . SER A 1 72 ? 4.474 -10.894 -9.882 1.00 93.50 72 SER A O 1
ATOM 600 N N . GLU A 1 73 ? 3.154 -9.102 -10.165 1.00 94.06 73 GLU A N 1
ATOM 601 C CA . GLU A 1 73 ? 3.335 -8.525 -8.833 1.00 94.06 73 GLU A CA 1
ATOM 602 C C . GLU A 1 73 ? 2.800 -9.436 -7.727 1.00 94.06 73 GLU A C 1
ATOM 604 O O . GLU A 1 73 ? 1.654 -9.899 -7.747 1.00 94.06 73 GLU A O 1
ATOM 609 N N . LYS A 1 74 ? 3.613 -9.626 -6.691 1.00 92.88 74 LYS A N 1
ATOM 610 C CA . LYS A 1 74 ? 3.249 -10.357 -5.483 1.00 92.88 74 LYS A CA 1
ATOM 611 C C . LYS A 1 74 ? 2.618 -9.406 -4.470 1.00 92.88 7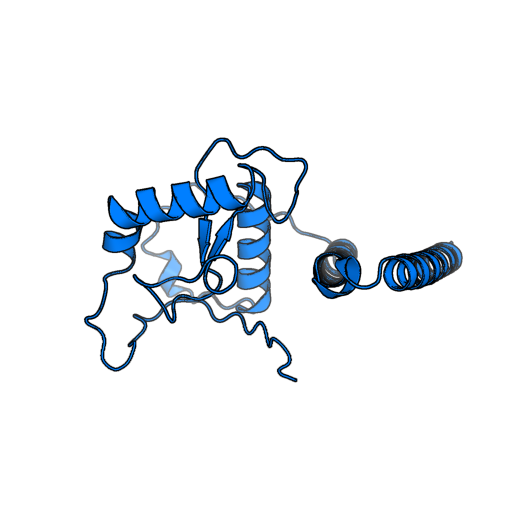4 LYS A C 1
ATOM 613 O O . LYS A 1 74 ? 3.214 -8.414 -4.040 1.00 92.88 74 LYS A O 1
ATOM 618 N N . TRP A 1 75 ? 1.400 -9.747 -4.053 1.00 91.88 75 TRP A N 1
ATOM 619 C CA . TRP A 1 75 ? 0.691 -9.060 -2.974 1.00 91.88 75 TRP A CA 1
ATOM 620 C C . TRP A 1 75 ? 1.552 -8.976 -1.706 1.00 91.88 75 TRP A C 1
ATOM 622 O O . TRP A 1 75 ? 2.168 -9.963 -1.308 1.00 91.88 75 TRP A O 1
ATOM 632 N N . ASN A 1 76 ? 1.559 -7.803 -1.073 1.00 89.44 76 ASN A N 1
ATOM 633 C CA . ASN A 1 76 ? 2.296 -7.484 0.150 1.00 89.44 76 ASN A CA 1
ATOM 634 C C . ASN A 1 76 ? 3.836 -7.563 0.047 1.00 89.44 76 ASN A C 1
ATOM 636 O O . ASN A 1 76 ? 4.516 -7.485 1.067 1.00 89.44 76 ASN A O 1
ATOM 640 N N . ILE A 1 77 ? 4.384 -7.692 -1.169 1.00 89.19 77 ILE A N 1
ATOM 641 C CA . ILE A 1 77 ? 5.824 -7.596 -1.464 1.00 89.19 77 ILE A CA 1
ATOM 642 C C . ILE A 1 77 ? 6.048 -6.465 -2.471 1.00 89.19 77 ILE A C 1
ATOM 644 O O . ILE A 1 77 ? 6.657 -5.449 -2.147 1.00 89.19 77 ILE A O 1
ATOM 648 N N . ASP A 1 78 ? 5.494 -6.613 -3.675 1.00 92.00 78 ASP A N 1
ATOM 649 C CA . ASP A 1 78 ? 5.600 -5.617 -4.742 1.00 92.00 78 ASP A CA 1
ATOM 650 C C . ASP A 1 78 ? 4.516 -4.534 -4.618 1.00 92.00 78 ASP A C 1
ATOM 652 O O . ASP A 1 78 ? 4.683 -3.420 -5.107 1.00 92.00 78 ASP A O 1
ATOM 656 N N . CYS A 1 79 ? 3.392 -4.849 -3.963 1.00 94.75 79 CYS A N 1
ATOM 657 C CA . CYS A 1 79 ? 2.196 -4.005 -3.902 1.00 94.75 79 CYS A CA 1
ATOM 658 C C . CYS A 1 79 ? 1.511 -4.032 -2.531 1.00 94.75 79 CYS A C 1
ATOM 660 O O . CYS A 1 79 ? 1.280 -5.109 -1.975 1.00 94.75 79 CYS A O 1
ATOM 662 N N . ILE A 1 80 ? 1.080 -2.863 -2.052 1.00 95.38 80 ILE A N 1
ATOM 663 C CA . ILE A 1 80 ? 0.280 -2.684 -0.829 1.00 95.38 80 ILE A CA 1
ATOM 664 C C . ILE A 1 80 ? -0.991 -1.876 -1.108 1.00 95.38 80 ILE A C 1
ATOM 666 O O . ILE A 1 80 ? -1.060 -1.079 -2.040 1.00 95.38 80 ILE A O 1
ATOM 670 N N . VAL A 1 81 ? -2.023 -2.080 -0.295 1.00 95.94 81 VAL A N 1
ATOM 671 C CA . VAL A 1 81 ? -3.343 -1.460 -0.459 1.00 95.94 81 VAL A CA 1
ATOM 672 C C . VAL A 1 81 ? -3.516 -0.318 0.546 1.00 95.94 81 VAL A C 1
ATOM 674 O O . VAL A 1 81 ? -3.556 -0.538 1.758 1.00 95.94 81 VAL A O 1
ATOM 677 N N . LEU A 1 82 ? -3.646 0.912 0.047 1.00 94.62 82 LEU A N 1
ATOM 678 C CA . LEU A 1 82 ? -3.625 2.144 0.841 1.00 94.62 82 LEU A CA 1
ATOM 679 C C . LEU A 1 82 ? -4.925 2.951 0.717 1.00 94.62 82 LEU A C 1
ATOM 681 O O . LEU A 1 82 ? -5.688 2.808 -0.233 1.00 94.62 82 LEU A O 1
ATOM 685 N N . SER A 1 83 ? -5.174 3.845 1.676 1.00 93.75 83 SER A N 1
ATOM 686 C CA . SER A 1 83 ? -6.133 4.945 1.517 1.00 93.75 83 SER A CA 1
ATOM 687 C C . SER A 1 83 ? -5.485 6.102 0.755 1.00 93.75 83 SER A C 1
ATOM 689 O O . SER A 1 83 ? -4.261 6.203 0.714 1.00 93.75 83 SER A O 1
ATOM 691 N N . LYS A 1 84 ? -6.286 7.029 0.204 1.00 91.69 84 LYS A N 1
ATOM 692 C CA . LYS A 1 84 ? -5.765 8.247 -0.451 1.00 91.69 84 LYS A CA 1
ATOM 693 C C . LYS A 1 84 ? -4.780 9.004 0.456 1.00 91.69 84 LYS A C 1
ATOM 695 O O . LYS A 1 84 ? -3.7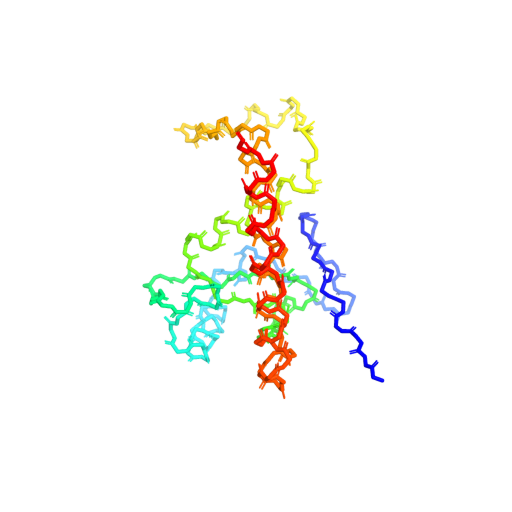28 9.425 -0.012 1.00 91.69 84 LYS A O 1
ATOM 700 N N . THR A 1 85 ? -5.090 9.111 1.750 1.00 88.88 85 THR A N 1
ATOM 701 C CA . THR A 1 85 ? -4.233 9.755 2.757 1.00 88.88 85 THR A CA 1
ATOM 702 C C . THR A 1 85 ? -2.932 8.987 2.978 1.00 88.88 85 THR A C 1
ATOM 704 O O . THR A 1 85 ? -1.864 9.581 2.893 1.00 88.88 85 THR A O 1
ATOM 707 N N . ALA A 1 86 ? -2.991 7.667 3.196 1.00 90.19 86 ALA A N 1
ATOM 708 C CA . ALA A 1 86 ? -1.788 6.845 3.360 1.00 90.19 86 ALA A CA 1
ATOM 709 C C . ALA A 1 86 ? -0.900 6.865 2.104 1.00 90.19 86 ALA A C 1
ATOM 711 O O . ALA A 1 86 ? 0.318 6.934 2.210 1.00 90.19 86 ALA A O 1
ATOM 712 N N . HIS A 1 87 ? -1.511 6.864 0.918 1.00 90.50 87 HIS A N 1
ATOM 713 C CA . HIS A 1 87 ? -0.810 6.937 -0.359 1.00 90.50 87 HIS A CA 1
ATOM 714 C C . HIS A 1 87 ? -0.094 8.284 -0.542 1.00 90.50 87 HIS A C 1
ATOM 716 O O . HIS A 1 87 ? 1.078 8.315 -0.909 1.00 90.50 87 HIS A O 1
ATOM 722 N N . ALA A 1 88 ? -0.767 9.394 -0.214 1.00 85.94 88 ALA A N 1
ATOM 723 C CA . ALA A 1 88 ? -0.164 10.725 -0.221 1.00 85.94 88 ALA A CA 1
ATOM 724 C C . ALA A 1 88 ? 0.979 10.849 0.798 1.00 85.94 88 ALA A C 1
ATOM 726 O O . ALA A 1 88 ? 2.008 11.440 0.478 1.00 85.94 88 ALA A O 1
ATOM 727 N N . ILE A 1 89 ? 0.835 10.261 1.993 1.00 85.06 89 ILE A N 1
ATOM 728 C CA . ILE A 1 89 ? 1.912 10.162 2.987 1.00 85.06 89 ILE A CA 1
ATOM 729 C C . ILE A 1 89 ? 3.100 9.403 2.386 1.00 85.06 89 ILE A C 1
ATOM 731 O O . ILE A 1 89 ? 4.168 9.991 2.267 1.00 85.06 89 ILE A O 1
ATOM 735 N N . VAL A 1 90 ? 2.929 8.162 1.921 1.00 82.94 90 VAL A N 1
ATOM 736 C CA . VAL A 1 90 ? 4.032 7.354 1.361 1.00 82.94 90 VAL A CA 1
ATOM 737 C C . VAL A 1 90 ? 4.757 8.081 0.222 1.00 82.94 90 VAL A C 1
ATOM 739 O O . VAL A 1 90 ? 5.984 8.145 0.233 1.00 82.94 90 VAL A O 1
ATOM 742 N N . HIS A 1 91 ? 4.036 8.730 -0.698 1.00 80.06 91 HIS A N 1
ATOM 743 C CA . HIS A 1 91 ? 4.671 9.556 -1.731 1.00 80.06 91 HIS A CA 1
ATOM 744 C C . HIS A 1 91 ? 5.402 10.782 -1.167 1.00 80.06 91 HIS A C 1
ATOM 746 O O . HIS A 1 91 ? 6.520 11.060 -1.589 1.00 80.06 91 HIS A O 1
ATOM 752 N N . SER A 1 92 ? 4.819 11.506 -0.209 1.00 77.56 92 SER A N 1
ATOM 753 C CA . SER A 1 92 ? 5.448 12.701 0.383 1.00 77.56 92 SER A CA 1
ATOM 754 C C . SER A 1 92 ? 6.739 12.356 1.129 1.00 77.56 92 SER A C 1
ATOM 756 O O . SER A 1 92 ? 7.702 13.119 1.097 1.00 77.56 92 SER A O 1
ATOM 758 N N . TRP A 1 93 ? 6.752 11.185 1.763 1.00 71.62 93 TRP A N 1
ATOM 759 C CA . TRP A 1 93 ? 7.891 10.607 2.460 1.00 71.62 93 TRP A CA 1
ATOM 760 C C . TRP A 1 93 ? 8.997 10.177 1.500 1.00 71.62 93 TRP A C 1
ATOM 762 O O . TRP A 1 93 ? 10.119 10.656 1.620 1.00 71.62 93 TRP A O 1
ATOM 772 N N . LEU A 1 94 ? 8.682 9.343 0.506 1.00 59.62 94 LEU A N 1
ATOM 773 C CA . LEU A 1 94 ? 9.673 8.867 -0.463 1.00 59.62 94 LEU A CA 1
ATOM 774 C C . LEU A 1 94 ? 10.260 10.019 -1.288 1.00 59.62 94 LEU A C 1
ATOM 776 O O . LEU A 1 94 ? 11.477 10.126 -1.405 1.00 59.62 94 LEU A O 1
ATOM 780 N N . VAL A 1 95 ? 9.425 10.942 -1.777 1.00 56.41 95 VAL A N 1
ATOM 781 C CA . VAL A 1 95 ? 9.893 12.124 -2.523 1.00 56.41 95 VAL A CA 1
ATOM 782 C C . VAL A 1 95 ? 10.730 13.049 -1.631 1.00 56.41 95 VAL A C 1
ATOM 784 O O . VAL A 1 95 ? 11.737 13.576 -2.089 1.00 56.41 95 VAL A O 1
ATOM 787 N N . GLY A 1 96 ? 10.363 13.220 -0.355 1.00 48.12 96 GLY A N 1
ATOM 788 C CA . GLY A 1 96 ? 11.120 14.033 0.605 1.00 48.12 96 GLY A CA 1
ATOM 789 C C . GLY A 1 96 ? 12.417 13.398 1.125 1.00 48.12 96 GLY A C 1
ATOM 790 O O . GLY A 1 96 ? 13.245 14.114 1.683 1.00 48.12 96 GLY A O 1
ATOM 791 N N . SER A 1 97 ? 12.602 12.084 0.965 1.00 46.69 97 SER A N 1
ATOM 792 C CA . SER A 1 97 ? 13.821 11.367 1.372 1.00 46.69 97 SER A CA 1
ATOM 793 C C . SER A 1 97 ? 14.779 11.060 0.220 1.00 46.69 97 SER A C 1
ATOM 795 O O . SER A 1 97 ? 15.963 10.878 0.479 1.00 46.69 97 SER A O 1
ATOM 797 N N . ILE A 1 98 ? 14.292 10.989 -1.024 1.00 44.06 98 ILE A N 1
ATOM 798 C CA . ILE A 1 98 ? 15.100 10.606 -2.198 1.00 44.06 98 ILE A CA 1
ATOM 799 C C . ILE A 1 98 ? 15.574 11.833 -2.996 1.00 44.06 98 ILE A C 1
ATOM 801 O O . ILE A 1 98 ? 16.641 11.783 -3.600 1.00 44.06 98 ILE A O 1
ATOM 805 N N . TYR A 1 99 ? 14.848 12.955 -2.936 1.00 37.31 99 TYR A N 1
ATOM 806 C CA . TYR A 1 99 ? 15.302 14.237 -3.476 1.00 37.31 99 TYR A CA 1
ATOM 807 C C . TYR A 1 99 ? 15.615 15.224 -2.341 1.00 37.31 99 TYR A C 1
ATOM 809 O O . TYR A 1 99 ? 14.693 15.874 -1.833 1.00 37.31 99 TYR A O 1
ATOM 817 N N . PRO A 1 100 ? 16.897 15.430 -1.966 1.00 37.84 100 PRO A N 1
ATOM 818 C CA . PRO A 1 100 ? 17.296 16.754 -1.503 1.00 37.84 100 PRO A CA 1
ATOM 819 C C . PRO A 1 100 ? 16.918 17.781 -2.582 1.00 37.84 100 PRO A C 1
ATOM 821 O O . PRO A 1 100 ? 16.900 17.475 -3.775 1.00 37.84 100 PRO A O 1
ATOM 824 N N . ILE A 1 101 ? 16.554 18.986 -2.148 1.00 44.91 101 ILE A N 1
ATOM 825 C CA . ILE A 1 101 ? 15.993 20.044 -2.998 1.00 44.91 101 ILE A CA 1
ATOM 826 C C . ILE A 1 101 ? 16.930 20.317 -4.186 1.00 44.91 101 ILE A C 1
ATOM 828 O O . ILE A 1 101 ? 18.025 20.840 -4.011 1.00 44.91 101 ILE A O 1
ATOM 832 N N . GLY A 1 102 ? 16.483 19.937 -5.385 1.00 41.00 102 GLY A N 1
ATOM 833 C CA . GLY A 1 102 ? 17.312 19.901 -6.592 1.00 41.00 102 GLY A CA 1
ATOM 834 C C . GLY A 1 102 ? 16.505 19.600 -7.856 1.00 41.00 102 GLY A C 1
ATOM 835 O O . GLY A 1 102 ? 16.938 18.822 -8.700 1.00 41.00 102 GLY A O 1
ATOM 836 N N . VAL A 1 103 ? 15.303 20.176 -7.977 1.00 44.12 103 VAL A N 1
ATOM 837 C CA . VAL A 1 103 ? 14.573 20.185 -9.255 1.00 44.12 103 VAL A CA 1
ATOM 838 C C . VAL A 1 103 ? 15.267 21.198 -10.159 1.00 44.12 103 VAL A C 1
ATOM 840 O O . VAL A 1 103 ? 15.306 22.381 -9.822 1.00 44.12 103 VAL A O 1
ATOM 843 N N . SER A 1 104 ? 15.825 20.744 -11.281 1.00 47.09 104 SER A N 1
ATOM 844 C CA . SER A 1 104 ? 16.499 21.625 -12.234 1.00 47.09 104 SER A CA 1
ATOM 845 C C . SER A 1 104 ? 15.526 22.651 -12.826 1.00 47.09 104 SER A C 1
ATOM 847 O O . SER A 1 104 ? 14.361 22.362 -13.105 1.00 47.09 104 SER A O 1
ATOM 849 N N . GLU A 1 105 ? 16.023 23.871 -13.041 1.00 48.53 105 GLU A N 1
ATOM 850 C CA . GLU A 1 105 ? 15.256 25.029 -13.528 1.00 48.53 105 GLU A CA 1
ATOM 851 C C . GLU A 1 105 ? 14.477 24.738 -14.829 1.00 48.53 105 GLU A C 1
ATOM 853 O O . GLU A 1 105 ? 13.394 25.276 -15.065 1.00 48.53 105 GLU A O 1
ATOM 858 N N . GLN A 1 106 ? 15.019 23.845 -15.661 1.00 48.09 106 GLN A N 1
ATOM 859 C CA . GLN A 1 106 ? 14.516 23.502 -16.993 1.00 48.09 106 GLN A CA 1
ATOM 860 C C . GLN A 1 106 ? 13.154 22.784 -16.966 1.00 48.09 106 GLN A C 1
ATOM 862 O O . GLN A 1 106 ? 12.340 22.979 -17.869 1.00 48.09 106 GLN A O 1
ATOM 867 N N . ASP A 1 107 ? 12.842 22.048 -15.895 1.00 49.19 107 ASP A N 1
ATOM 868 C CA . ASP A 1 107 ? 11.624 21.230 -15.776 1.00 49.19 107 ASP A CA 1
ATOM 869 C C . ASP A 1 107 ? 10.350 22.047 -15.441 1.00 49.19 107 ASP A C 1
ATOM 871 O O . ASP A 1 107 ? 9.238 21.506 -15.346 1.00 49.19 107 ASP A O 1
ATOM 875 N N . LYS A 1 108 ? 10.513 23.369 -15.256 1.00 49.62 108 LYS A N 1
ATOM 876 C CA . LYS A 1 108 ? 9.444 24.343 -14.974 1.00 49.62 108 LYS A CA 1
ATOM 877 C C . LYS A 1 108 ? 8.730 24.845 -16.237 1.00 49.62 108 LYS A C 1
ATOM 879 O O . LYS A 1 108 ? 7.585 25.275 -16.143 1.00 49.62 108 LYS A O 1
ATOM 884 N N . LYS A 1 109 ? 9.367 24.801 -17.416 1.00 46.66 109 LYS A N 1
ATOM 885 C CA . LYS A 1 109 ? 8.902 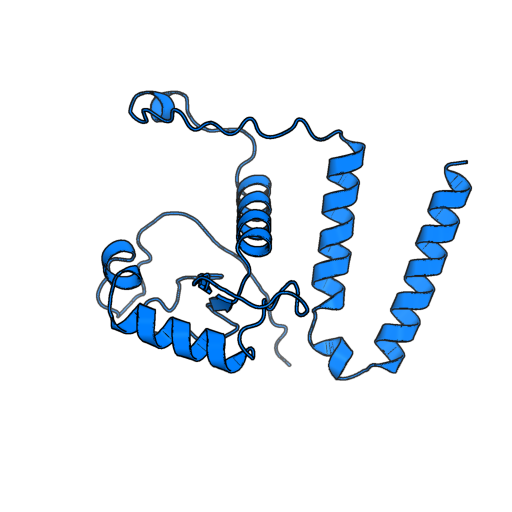25.554 -18.604 1.00 46.66 109 LYS A CA 1
ATOM 886 C C . LYS A 1 109 ? 7.728 24.929 -19.377 1.00 46.66 109 LYS A C 1
ATOM 888 O O . LYS A 1 109 ? 7.114 25.625 -20.177 1.00 46.66 109 LYS A O 1
ATOM 893 N N . GLY A 1 110 ? 7.413 23.648 -19.152 1.00 44.75 110 GLY A N 1
ATOM 894 C CA . GLY A 1 110 ? 6.391 22.908 -19.917 1.00 44.75 110 GLY A CA 1
ATOM 895 C C . GLY A 1 110 ? 5.117 22.516 -19.155 1.00 44.75 110 GLY A C 1
ATOM 896 O O . GLY A 1 110 ? 4.165 22.034 -19.765 1.00 44.75 110 GLY A O 1
ATOM 897 N N . ARG A 1 111 ? 5.064 22.690 -17.828 1.00 44.06 111 ARG A N 1
ATOM 898 C CA . ARG A 1 111 ? 3.922 22.257 -17.005 1.00 44.06 111 ARG A CA 1
ATOM 899 C C . ARG A 1 111 ? 3.071 23.443 -16.569 1.00 44.06 111 ARG A C 1
ATOM 901 O O . ARG A 1 111 ? 3.419 24.161 -15.640 1.00 44.06 111 ARG A O 1
ATOM 908 N N . ASN A 1 112 ? 1.901 23.583 -17.192 1.00 46.47 112 ASN A N 1
ATOM 909 C CA . ASN A 1 112 ? 0.866 24.552 -16.818 1.00 46.47 112 ASN A CA 1
ATOM 910 C C . ASN A 1 112 ? 0.129 24.113 -15.529 1.00 46.47 112 ASN A C 1
ATOM 912 O O . ASN A 1 112 ? -1.077 23.865 -15.507 1.00 46.47 112 ASN A O 1
ATOM 916 N N . THR A 1 113 ? 0.879 23.921 -14.439 1.00 45.94 113 THR A N 1
ATOM 917 C CA . THR A 1 113 ? 0.361 23.443 -13.154 1.00 45.94 113 THR A CA 1
ATOM 918 C C . THR A 1 113 ? -0.246 24.584 -12.351 1.00 45.94 113 THR A C 1
ATOM 920 O O . THR A 1 113 ? 0.336 25.048 -11.373 1.00 45.94 113 THR A O 1
ATOM 923 N N . LYS A 1 114 ? -1.496 24.936 -12.670 1.00 41.25 114 LYS A N 1
ATOM 924 C CA . LYS A 1 114 ? -2.390 25.754 -11.819 1.00 41.25 114 LYS A CA 1
ATOM 925 C C . LYS A 1 114 ? -2.787 25.071 -10.488 1.00 41.25 114 LYS A C 1
ATOM 927 O O . LYS A 1 114 ? -3.770 25.447 -9.860 1.00 41.25 114 LYS A O 1
ATOM 932 N N . PHE A 1 115 ? -2.042 24.044 -10.074 1.00 40.25 115 PHE A N 1
ATOM 933 C CA . PHE A 1 115 ? -2.277 23.226 -8.884 1.00 40.25 115 PHE A CA 1
ATOM 934 C C . PHE A 1 115 ? -0.969 22.910 -8.138 1.00 40.25 115 PHE A C 1
ATOM 936 O O . PHE A 1 115 ? -0.760 21.808 -7.626 1.00 40.25 115 PHE A O 1
ATOM 943 N N . SER A 1 116 ? -0.077 23.898 -8.052 1.00 38.25 116 SER A N 1
ATOM 944 C CA . SER A 1 116 ? 0.950 23.956 -7.013 1.00 38.25 116 SER A CA 1
ATOM 945 C C . SER A 1 116 ? 0.275 24.132 -5.647 1.00 38.25 116 SER A C 1
ATOM 947 O O . SER A 1 116 ? 0.198 25.233 -5.107 1.00 38.25 116 SER A O 1
ATOM 949 N N . LEU A 1 117 ? -0.225 23.031 -5.073 1.00 40.59 117 LEU A N 1
ATOM 950 C CA . LEU A 1 117 ? -0.601 22.990 -3.661 1.00 40.59 117 LEU A CA 1
ATOM 951 C C . LEU A 1 117 ? 0.620 23.422 -2.848 1.00 40.59 117 LEU A C 1
ATOM 953 O O . LEU A 1 117 ? 1.603 22.680 -2.771 1.00 40.59 117 LEU A O 1
ATOM 957 N N . ALA A 1 118 ? 0.561 24.629 -2.282 1.00 38.06 118 ALA A N 1
ATOM 958 C CA . ALA A 1 118 ? 1.617 25.172 -1.447 1.00 38.06 118 ALA A CA 1
ATOM 959 C C . ALA A 1 118 ? 1.895 24.172 -0.321 1.00 38.06 118 ALA A C 1
ATOM 961 O O . ALA A 1 118 ? 1.046 23.937 0.542 1.00 38.06 118 ALA A O 1
ATOM 962 N N . ARG A 1 119 ? 3.064 23.521 -0.368 1.00 46.31 119 ARG A N 1
ATOM 963 C CA . ARG A 1 119 ? 3.448 22.557 0.662 1.00 46.31 119 ARG A CA 1
ATOM 964 C C . ARG A 1 119 ? 3.594 23.358 1.961 1.00 46.31 119 ARG A C 1
ATOM 966 O O . ARG A 1 119 ? 4.406 24.284 1.971 1.00 46.31 119 ARG A O 1
ATOM 973 N N . PRO A 1 120 ? 2.825 23.059 3.024 1.00 48.28 120 PRO A N 1
ATOM 974 C CA . PRO A 1 120 ? 2.899 23.838 4.251 1.00 48.28 120 PRO A CA 1
ATOM 975 C C . PRO A 1 120 ? 4.333 23.807 4.785 1.00 48.28 120 PRO A C 1
ATOM 977 O O . PRO A 1 120 ? 4.949 22.740 4.862 1.00 48.28 120 PRO A O 1
ATOM 980 N N . GLN A 1 121 ? 4.859 24.985 5.125 1.00 58.06 121 GLN A N 1
ATOM 981 C CA . GLN A 1 121 ? 6.147 25.154 5.796 1.00 58.06 121 GLN A CA 1
ATOM 982 C C . GLN A 1 121 ? 6.071 24.465 7.164 1.00 58.06 121 GLN A C 1
ATOM 984 O O . GLN A 1 121 ? 5.575 25.037 8.132 1.00 58.06 121 GLN A O 1
ATOM 989 N N . MET A 1 122 ? 6.509 23.205 7.235 1.00 56.34 122 MET A N 1
ATOM 990 C CA . MET A 1 122 ? 6.585 22.479 8.500 1.00 56.34 122 MET A CA 1
ATOM 991 C C . MET A 1 122 ? 7.781 22.981 9.304 1.00 56.34 122 MET A C 1
ATOM 993 O O . MET A 1 122 ? 8.897 23.060 8.786 1.00 56.34 122 MET A O 1
ATOM 997 N N . SER A 1 123 ? 7.571 23.272 10.587 1.00 81.56 123 SER A N 1
ATOM 998 C CA . SER A 1 123 ? 8.665 23.676 11.472 1.00 81.56 123 SER A CA 1
ATOM 999 C C . SER A 1 123 ? 9.686 22.542 11.653 1.00 81.56 123 SER A C 1
ATOM 1001 O O . SER A 1 123 ? 9.367 21.358 11.487 1.00 81.56 123 SER A O 1
ATOM 1003 N N . LYS A 1 124 ? 10.926 22.876 12.047 1.00 74.12 124 LYS A N 1
ATOM 1004 C CA . LYS A 1 124 ? 11.961 21.867 12.365 1.00 74.12 124 LYS A CA 1
ATOM 1005 C C . LYS A 1 124 ? 11.448 20.833 13.378 1.00 74.12 124 LYS A C 1
ATOM 1007 O O . LYS A 1 124 ? 11.669 19.640 13.191 1.00 74.12 124 LYS A O 1
ATOM 1012 N N . ILE A 1 125 ? 10.702 21.288 14.390 1.00 68.81 125 ILE A N 1
ATOM 1013 C CA . ILE A 1 125 ? 10.062 20.438 15.403 1.00 68.81 125 ILE A CA 1
ATOM 1014 C C . ILE A 1 125 ? 9.061 19.482 14.745 1.00 68.81 125 ILE A C 1
ATOM 1016 O O . ILE A 1 125 ? 9.166 18.273 14.930 1.00 68.81 125 ILE A O 1
ATOM 1020 N N . GLN A 1 126 ? 8.139 19.990 13.920 1.00 66.56 126 GLN A N 1
ATOM 1021 C CA . GLN A 1 126 ? 7.162 19.146 13.226 1.00 66.56 126 GLN A CA 1
ATOM 1022 C C . GLN A 1 126 ? 7.840 18.081 12.352 1.00 66.56 126 GLN A C 1
ATOM 1024 O O . GLN A 1 126 ? 7.414 16.933 12.383 1.00 66.56 126 GLN A O 1
ATOM 1029 N N . SER A 1 127 ? 8.920 18.426 11.639 1.00 71.88 127 SER A N 1
ATOM 1030 C CA . SER A 1 127 ? 9.714 17.486 10.825 1.00 71.88 127 SER A CA 1
ATOM 1031 C C . SER A 1 127 ? 10.362 16.365 11.654 1.00 71.88 127 SER A C 1
ATOM 1033 O O . SER A 1 127 ? 10.352 15.200 11.247 1.00 71.88 127 SER A O 1
ATOM 1035 N N . ILE A 1 128 ? 10.885 16.689 12.843 1.00 70.88 128 ILE A N 1
ATOM 1036 C CA . ILE A 1 128 ? 11.411 15.700 13.799 1.00 70.88 128 ILE A CA 1
ATOM 1037 C C . ILE A 1 128 ? 10.281 14.781 14.284 1.00 70.88 128 ILE A C 1
ATOM 1039 O O . ILE A 1 128 ? 10.434 13.560 14.253 1.00 70.88 128 ILE A O 1
ATOM 1043 N N . TYR A 1 129 ? 9.123 15.343 14.643 1.00 69.50 129 TYR A N 1
ATOM 1044 C CA . TYR A 1 129 ? 7.952 14.568 15.060 1.00 69.50 129 TYR A CA 1
ATOM 1045 C C . TYR A 1 129 ? 7.445 13.622 13.965 1.00 69.50 129 TYR A C 1
ATOM 1047 O O . TYR A 1 129 ? 7.183 12.458 14.267 1.00 69.50 129 TYR A O 1
ATOM 1055 N N . THR A 1 130 ? 7.354 14.044 12.695 1.00 67.38 130 THR A N 1
ATOM 1056 C CA . THR A 1 130 ? 6.968 13.119 11.613 1.00 67.38 130 THR A CA 1
ATOM 1057 C C . THR A 1 130 ? 7.978 11.986 11.476 1.00 67.38 130 THR A C 1
ATOM 1059 O O . THR A 1 130 ? 7.559 10.829 11.448 1.00 67.38 130 THR A O 1
ATOM 1062 N N . LYS A 1 131 ? 9.289 12.292 11.443 1.00 70.62 131 LYS A N 1
ATOM 1063 C CA . LYS A 1 131 ? 10.386 11.297 11.398 1.00 70.62 131 LYS A CA 1
ATOM 1064 C C . LYS A 1 131 ? 10.287 10.267 12.520 1.00 70.62 131 LYS A C 1
ATOM 1066 O O . LYS A 1 131 ? 10.416 9.075 12.262 1.00 70.62 131 LYS A O 1
ATOM 1071 N N . PHE A 1 132 ? 10.008 10.711 13.739 1.00 70.69 132 PHE A N 1
ATOM 1072 C CA . PHE A 1 132 ? 9.851 9.826 14.887 1.00 70.69 132 PHE A CA 1
ATOM 1073 C C . PHE A 1 132 ? 8.592 8.951 14.764 1.00 70.69 132 PHE A C 1
ATOM 1075 O O . PHE A 1 132 ? 8.663 7.729 14.907 1.00 70.69 132 PHE A O 1
ATOM 1082 N N . LEU A 1 133 ? 7.455 9.552 14.391 1.00 70.69 133 LEU A N 1
ATOM 1083 C CA . LEU A 1 133 ? 6.180 8.854 14.201 1.00 70.69 133 LEU A CA 1
ATOM 1084 C C . LEU A 1 133 ? 6.229 7.771 13.118 1.00 70.69 133 LEU A C 1
ATOM 1086 O O . LEU A 1 133 ? 5.569 6.748 13.286 1.00 70.69 133 LEU A O 1
ATOM 1090 N N . SER A 1 134 ? 7.007 7.928 12.042 1.00 67.50 134 SER A N 1
ATOM 1091 C CA . SER A 1 134 ? 7.131 6.851 11.049 1.00 67.50 134 SER A CA 1
ATOM 1092 C C . SER A 1 134 ? 8.008 5.696 11.510 1.00 67.50 134 SER A C 1
ATOM 1094 O O . SER A 1 134 ? 7.695 4.560 11.174 1.00 67.50 134 SER A O 1
ATOM 1096 N N . ILE A 1 135 ? 9.063 5.948 12.291 1.00 69.12 135 ILE A N 1
ATOM 1097 C CA . ILE A 1 135 ? 9.888 4.880 12.870 1.00 69.12 135 ILE A CA 1
ATOM 1098 C C . ILE A 1 135 ? 9.009 4.032 13.788 1.00 69.12 135 ILE A C 1
ATOM 1100 O O . ILE A 1 135 ? 8.953 2.815 13.632 1.00 69.12 135 ILE A O 1
ATOM 1104 N N . ILE A 1 136 ? 8.235 4.680 14.663 1.00 70.88 136 ILE A N 1
ATOM 1105 C CA . ILE A 1 136 ? 7.230 4.027 15.512 1.00 70.88 136 ILE A CA 1
ATOM 1106 C C . ILE A 1 136 ? 6.232 3.250 14.652 1.00 70.88 136 ILE A C 1
ATOM 1108 O O . ILE A 1 136 ? 6.001 2.070 14.890 1.00 70.88 136 ILE A O 1
ATOM 1112 N N . TYR A 1 137 ? 5.680 3.878 13.615 1.00 71.94 137 TYR A N 1
ATOM 1113 C CA . TYR A 1 137 ? 4.704 3.259 12.726 1.00 71.94 137 TYR A CA 1
ATOM 1114 C C . TYR A 1 137 ? 5.252 2.010 12.001 1.00 71.94 137 TYR A C 1
ATOM 1116 O O . TYR A 1 137 ? 4.591 0.970 11.974 1.00 71.94 137 TYR A O 1
ATOM 1124 N N . VAL A 1 138 ? 6.465 2.084 11.441 1.00 68.62 138 VAL A N 1
ATOM 1125 C CA . VAL A 1 138 ? 7.154 0.972 10.763 1.00 68.62 138 VAL A CA 1
ATOM 1126 C C . VAL A 1 138 ? 7.461 -0.149 11.749 1.00 68.62 138 VAL A C 1
ATOM 1128 O O . VAL A 1 138 ? 7.215 -1.313 11.434 1.00 68.62 138 VAL A O 1
ATOM 1131 N N . VAL A 1 139 ? 7.934 0.194 12.951 1.00 70.50 139 VAL A N 1
ATOM 1132 C CA . VAL A 1 139 ? 8.146 -0.773 14.030 1.00 70.50 139 VAL A CA 1
ATOM 1133 C C . VAL A 1 139 ? 6.826 -1.464 14.363 1.00 70.50 139 VAL A C 1
ATOM 1135 O O . VAL A 1 139 ? 6.768 -2.680 14.255 1.00 70.50 139 VAL A O 1
ATOM 1138 N N . TYR A 1 140 ? 5.752 -0.737 14.679 1.00 70.75 140 TYR A N 1
ATOM 1139 C CA . TYR A 1 140 ? 4.457 -1.308 15.087 1.00 70.75 140 TYR A CA 1
ATOM 1140 C C . TYR A 1 140 ? 3.830 -2.244 14.052 1.00 70.75 140 TYR A C 1
ATOM 1142 O O . TYR A 1 140 ? 3.219 -3.242 14.421 1.00 70.75 140 TYR A O 1
ATOM 1150 N N . ASN A 1 141 ? 3.980 -1.942 12.762 1.00 68.31 141 ASN A N 1
ATOM 1151 C CA . ASN A 1 141 ? 3.419 -2.762 11.687 1.00 68.31 141 ASN A CA 1
ATOM 1152 C C . ASN A 1 141 ? 4.330 -3.934 11.284 1.00 68.31 141 ASN A C 1
ATOM 1154 O O . ASN A 1 141 ? 4.007 -4.679 10.357 1.00 68.31 141 ASN A O 1
ATOM 1158 N N . HIS A 1 142 ? 5.466 -4.127 11.963 1.00 76.88 142 HIS A N 1
ATOM 1159 C CA . HIS A 1 142 ? 6.356 -5.243 11.679 1.00 76.88 142 HIS A CA 1
ATOM 1160 C C . HIS A 1 142 ? 5.707 -6.585 12.090 1.00 76.88 142 HIS A C 1
ATOM 1162 O O . HIS A 1 142 ? 5.286 -6.729 13.242 1.00 76.88 142 HIS A O 1
ATOM 1168 N N . PRO A 1 143 ? 5.674 -7.618 11.218 1.00 73.81 143 PRO A N 1
ATOM 1169 C CA . PRO A 1 143 ? 4.939 -8.862 11.484 1.00 73.81 143 PRO A CA 1
ATOM 1170 C C . PRO A 1 143 ? 5.345 -9.632 12.752 1.00 73.81 143 PRO A C 1
ATOM 1172 O O . PRO A 1 143 ? 4.588 -10.473 13.233 1.00 73.81 143 PRO A O 1
ATOM 1175 N N . ILE A 1 144 ? 6.530 -9.348 13.305 1.00 76.75 144 ILE A N 1
ATOM 1176 C CA . ILE A 1 144 ? 7.055 -9.987 14.522 1.00 76.75 144 ILE A CA 1
ATOM 1177 C C . ILE A 1 144 ? 6.130 -9.823 15.738 1.00 76.75 144 ILE A C 1
ATOM 1179 O O . ILE A 1 144 ? 6.069 -10.718 16.578 1.00 76.75 144 ILE A O 1
ATOM 1183 N N . TRP A 1 145 ? 5.375 -8.725 15.822 1.00 74.88 145 TRP A N 1
ATOM 1184 C CA . TRP A 1 145 ? 4.533 -8.429 16.984 1.00 74.88 145 TRP A CA 1
ATOM 1185 C C . TRP A 1 145 ? 3.289 -9.312 17.066 1.00 74.88 145 TRP A C 1
ATOM 1187 O O . TRP A 1 145 ? 2.896 -9.692 18.165 1.00 74.88 145 TRP A O 1
ATOM 1197 N N . TYR A 1 146 ? 2.744 -9.744 15.923 1.00 75.19 146 TYR A N 1
ATOM 1198 C CA . TYR A 1 146 ? 1.666 -10.740 15.888 1.00 75.19 146 TYR A CA 1
ATOM 1199 C C . TYR A 1 146 ? 2.127 -12.118 16.379 1.00 75.19 146 TYR A C 1
ATOM 1201 O O . TYR A 1 146 ? 1.316 -12.895 16.873 1.00 75.19 146 TYR A O 1
ATOM 1209 N N . LYS A 1 147 ? 3.429 -12.421 16.269 1.00 82.75 147 LYS A N 1
ATOM 1210 C CA . LYS A 1 147 ? 4.018 -13.670 16.770 1.00 82.75 147 LYS A CA 1
ATOM 1211 C C . LYS A 1 147 ? 4.367 -13.605 18.266 1.00 82.75 147 LYS A C 1
ATOM 1213 O O . LYS A 1 147 ? 4.405 -14.643 18.918 1.00 82.75 147 LYS A O 1
ATOM 1218 N N . TYR A 1 148 ? 4.612 -12.410 18.810 1.00 85.69 148 TYR A N 1
ATOM 1219 C CA . TYR A 1 148 ? 5.064 -12.207 20.193 1.00 85.69 148 TYR A CA 1
ATOM 1220 C C . TYR A 1 148 ? 4.346 -11.017 20.874 1.00 85.69 148 TYR A C 1
ATOM 1222 O O . TYR A 1 148 ? 4.982 -9.995 21.158 1.00 85.69 148 TYR A O 1
ATOM 1230 N N . PRO A 1 149 ? 3.037 -11.128 21.185 1.00 77.94 149 PRO A N 1
ATOM 1231 C CA . PRO A 1 149 ? 2.248 -10.021 21.743 1.00 77.94 149 PRO A CA 1
ATOM 1232 C C . PRO A 1 149 ? 2.790 -9.506 23.088 1.00 77.94 149 PRO A C 1
ATOM 1234 O O . PRO A 1 149 ? 2.848 -8.299 23.319 1.00 77.94 149 PRO A O 1
ATOM 1237 N N . ASN A 1 150 ? 3.301 -10.399 23.942 1.00 87.56 150 ASN A N 1
ATOM 1238 C CA . ASN A 1 150 ? 3.901 -10.025 25.229 1.00 87.56 150 ASN A CA 1
ATOM 1239 C C . ASN A 1 150 ? 5.190 -9.195 25.065 1.00 87.56 150 ASN A C 1
ATOM 1241 O O . ASN A 1 150 ? 5.501 -8.357 25.911 1.00 87.56 150 ASN A O 1
ATOM 1245 N N . LEU A 1 151 ? 5.947 -9.404 23.979 1.00 82.69 151 LEU A N 1
ATOM 1246 C CA . LEU A 1 151 ? 7.142 -8.610 23.681 1.00 82.69 151 LEU A CA 1
ATOM 1247 C C . LEU A 1 151 ? 6.751 -7.217 23.172 1.00 82.69 151 LEU A C 1
ATOM 1249 O O . LEU A 1 151 ? 7.338 -6.230 23.609 1.00 82.69 151 LEU A O 1
ATOM 1253 N N . PHE A 1 152 ? 5.721 -7.137 22.321 1.00 80.38 152 PHE A N 1
ATOM 1254 C CA . PHE A 1 152 ? 5.147 -5.867 21.869 1.00 80.38 152 PHE A CA 1
ATOM 1255 C C . PHE A 1 152 ? 4.700 -5.005 23.054 1.00 80.38 152 PHE A C 1
ATOM 1257 O O . PHE A 1 152 ? 5.113 -3.853 23.160 1.00 80.38 152 PHE A O 1
ATOM 1264 N N . GLN A 1 153 ? 3.940 -5.578 23.992 1.00 79.25 153 GLN A N 1
ATOM 1265 C CA . GLN A 1 153 ? 3.471 -4.860 25.179 1.00 79.25 153 GLN A CA 1
ATOM 1266 C C . GLN A 1 153 ? 4.633 -4.329 26.040 1.00 79.25 153 GLN A C 1
ATOM 1268 O O . GLN A 1 153 ? 4.598 -3.180 26.484 1.00 79.25 153 GLN A O 1
ATOM 1273 N N . ARG A 1 154 ? 5.696 -5.121 26.246 1.00 86.06 154 ARG A N 1
ATOM 1274 C CA . ARG A 1 154 ? 6.890 -4.687 26.998 1.00 86.06 154 ARG A CA 1
ATOM 1275 C C . ARG A 1 154 ? 7.622 -3.534 26.308 1.00 86.06 154 ARG A C 1
ATOM 1277 O O . ARG A 1 154 ? 7.942 -2.544 26.964 1.00 86.06 154 ARG A O 1
ATOM 1284 N N . VAL A 1 155 ? 7.846 -3.634 24.996 1.00 82.44 155 VAL A N 1
ATOM 1285 C CA . VAL A 1 155 ? 8.491 -2.574 24.202 1.00 82.44 155 VAL A CA 1
ATOM 1286 C C . VAL A 1 155 ? 7.627 -1.310 24.168 1.00 82.44 155 VAL A C 1
ATOM 1288 O O . VAL A 1 155 ? 8.159 -0.210 24.301 1.00 82.44 155 VAL A O 1
ATOM 1291 N N . PHE A 1 156 ? 6.301 -1.450 24.087 1.00 84.06 156 PHE A N 1
ATOM 1292 C CA . PHE A 1 156 ? 5.370 -0.326 24.160 1.00 84.06 156 PHE A CA 1
ATOM 1293 C C . PHE A 1 156 ? 5.432 0.402 25.508 1.00 84.06 156 PHE A C 1
ATOM 1295 O O . PHE A 1 156 ? 5.602 1.620 25.526 1.00 84.06 156 PHE A O 1
ATOM 1302 N N . HIS A 1 157 ? 5.356 -0.316 26.634 1.00 82.38 157 HIS A N 1
ATOM 1303 C CA . HIS A 1 157 ? 5.462 0.306 27.959 1.00 82.38 157 HIS A CA 1
ATOM 1304 C C . HIS A 1 157 ? 6.824 0.976 28.182 1.00 82.38 157 HIS A C 1
ATOM 1306 O O . HIS A 1 157 ? 6.881 2.056 28.769 1.00 82.38 157 HIS A O 1
ATOM 1312 N N . PHE A 1 158 ? 7.916 0.373 27.701 1.00 86.06 158 PHE A N 1
ATOM 1313 C CA . PHE A 1 158 ? 9.245 0.984 27.762 1.00 86.06 158 PHE A CA 1
ATOM 1314 C C . PHE A 1 158 ? 9.307 2.285 26.947 1.00 86.06 158 PHE A C 1
ATOM 1316 O O . PHE A 1 158 ? 9.705 3.324 27.470 1.00 86.06 158 PHE A O 1
ATOM 1323 N N . TYR A 1 159 ? 8.824 2.258 25.703 1.00 82.75 159 TYR A N 1
ATOM 1324 C CA . TYR A 1 159 ? 8.726 3.441 24.849 1.00 82.75 159 TYR A CA 1
ATOM 1325 C C . TYR A 1 159 ? 7.860 4.548 25.481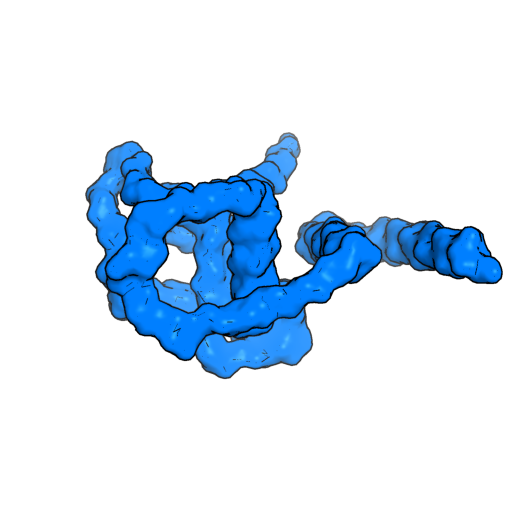 1.00 82.75 159 TYR A C 1
ATOM 1327 O O . TYR A 1 159 ? 8.274 5.705 25.518 1.00 82.75 159 TYR A O 1
ATOM 1335 N N . ALA A 1 160 ? 6.698 4.206 26.046 1.00 82.19 160 ALA A N 1
ATOM 1336 C CA . ALA A 1 160 ? 5.817 5.167 26.709 1.00 82.19 160 ALA A CA 1
ATOM 1337 C C . ALA A 1 160 ? 6.495 5.855 27.910 1.00 82.19 160 ALA A C 1
ATOM 1339 O O . ALA A 1 160 ? 6.337 7.062 28.094 1.00 82.19 160 ALA A O 1
ATOM 1340 N N . ARG A 1 161 ? 7.306 5.119 28.687 1.00 90.06 161 ARG A N 1
ATOM 1341 C CA . ARG A 1 161 ? 8.122 5.687 29.775 1.00 90.06 161 ARG A CA 1
ATOM 1342 C C . ARG A 1 161 ? 9.193 6.650 29.255 1.00 90.06 161 ARG A C 1
ATOM 1344 O O . ARG A 1 161 ? 9.348 7.722 29.830 1.00 90.06 161 ARG A O 1
ATOM 1351 N N . LEU A 1 162 ? 9.887 6.309 28.164 1.00 84.19 162 LEU A N 1
ATOM 1352 C CA . LEU A 1 162 ? 10.880 7.203 27.550 1.00 84.19 162 LEU A CA 1
ATOM 1353 C C . LEU A 1 162 ? 10.251 8.501 27.026 1.00 84.19 162 LEU A C 1
ATOM 1355 O O . LEU A 1 162 ? 10.814 9.571 27.234 1.00 84.19 162 LEU A O 1
ATOM 1359 N N . VAL A 1 163 ? 9.072 8.429 26.398 1.00 81.38 163 VAL A N 1
ATOM 1360 C CA . VAL A 1 163 ? 8.334 9.625 25.956 1.00 81.38 163 VAL A CA 1
ATOM 1361 C C . VAL A 1 163 ? 7.898 10.477 27.147 1.00 81.38 163 VAL A C 1
ATOM 1363 O O . VAL A 1 163 ? 8.078 11.689 27.112 1.00 81.38 163 VAL A O 1
ATOM 1366 N N . GLY A 1 164 ? 7.371 9.861 28.211 1.00 84.44 164 GLY A N 1
ATOM 1367 C CA . GLY A 1 164 ? 6.996 10.575 29.434 1.00 84.44 164 GLY A CA 1
ATOM 1368 C C . GLY A 1 164 ? 8.177 11.313 30.071 1.00 84.44 164 GLY A C 1
ATOM 1369 O O . GLY A 1 164 ? 8.054 12.490 30.397 1.00 84.44 164 GLY A O 1
ATOM 1370 N N . LEU A 1 165 ? 9.339 10.657 30.169 1.00 90.00 165 LEU A N 1
ATOM 1371 C CA . LEU A 1 165 ? 10.573 11.269 30.669 1.00 90.00 165 LEU A CA 1
ATOM 1372 C C . LEU A 1 165 ? 11.056 12.417 29.769 1.00 90.00 165 LEU A C 1
ATOM 1374 O O . LEU A 1 165 ? 11.404 13.480 30.270 1.00 90.00 165 LEU A O 1
ATOM 1378 N N . PHE A 1 166 ? 11.046 12.232 28.447 1.00 83.69 166 PHE A N 1
ATOM 1379 C CA . PHE A 1 166 ? 11.451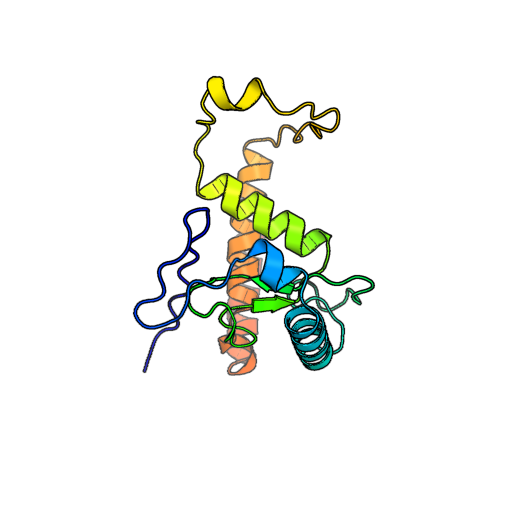 13.274 27.501 1.00 83.69 166 PHE A CA 1
ATOM 1380 C C . PHE A 1 166 ? 10.545 14.512 27.577 1.00 83.69 166 PHE A C 1
ATOM 1382 O O . PHE A 1 166 ? 11.041 15.632 27.597 1.00 83.69 166 PHE A O 1
ATOM 1389 N N . LEU A 1 167 ? 9.225 14.320 27.673 1.00 82.25 167 LEU A N 1
ATOM 1390 C CA . LEU A 1 167 ? 8.269 15.419 27.842 1.00 82.25 167 LEU A CA 1
ATOM 1391 C C . LEU A 1 167 ? 8.405 16.114 29.205 1.00 82.25 167 LEU A C 1
ATOM 1393 O O . LEU A 1 167 ? 8.203 17.320 29.281 1.00 82.25 167 LEU A O 1
ATOM 1397 N N . TYR A 1 168 ? 8.770 15.378 30.258 1.00 90.19 168 TYR A N 1
ATOM 1398 C CA . TYR A 1 168 ? 9.065 15.948 31.575 1.00 90.19 168 TYR A CA 1
ATOM 1399 C C . TYR A 1 168 ? 10.322 16.831 31.555 1.00 90.19 168 TYR A C 1
ATOM 1401 O O . TYR A 1 168 ? 10.306 17.912 32.125 1.00 90.19 168 TYR A O 1
ATOM 1409 N N . LEU A 1 169 ? 11.381 16.417 30.849 1.00 88.94 169 LEU A N 1
ATOM 1410 C CA . LEU A 1 169 ? 12.632 17.182 30.709 1.00 88.94 169 LEU A CA 1
ATOM 1411 C C . LEU A 1 169 ? 12.527 18.412 29.783 1.00 88.94 169 LEU A C 1
ATOM 1413 O O . LEU A 1 169 ? 13.477 19.186 29.692 1.00 88.94 169 LEU A O 1
ATOM 1417 N N . LEU A 1 170 ? 11.407 18.581 29.074 1.00 80.19 170 LEU A N 1
ATOM 1418 C CA . LEU A 1 170 ? 11.109 19.756 28.242 1.00 80.19 170 LEU A CA 1
ATOM 1419 C C . LEU A 1 170 ? 10.252 20.813 28.963 1.00 80.19 170 LEU A C 1
ATOM 1421 O O . LEU A 1 170 ? 9.840 21.783 28.323 1.00 80.19 170 LEU A O 1
ATOM 1425 N N . ARG A 1 171 ? 9.945 20.605 30.248 1.00 84.19 171 ARG A N 1
ATOM 1426 C CA . ARG A 1 171 ? 9.118 21.483 31.081 1.00 84.19 171 ARG A CA 1
ATOM 1427 C C . ARG A 1 171 ? 9.957 22.259 32.090 1.00 84.19 171 ARG A C 1
ATOM 1429 O O . ARG A 1 171 ? 9.572 23.424 32.324 1.00 84.19 171 ARG A O 1
#

Radius of gyration: 19.63 Å; chains: 1; bounding box: 31×43×54 Å